Protein 4PU7 (pdb70)

CATH classification: 1.10.260.40

Structure (mmCIF, N/CA/C/O backbone):
data_4PU7
#
_entry.id   4PU7
#
_cell.length_a   53.460
_cell.length_b   72.950
_cell.length_c   86.910
_cell.angle_alpha   90.00
_cell.angle_beta   90.00
_cell.angle_gamma   90.00
#
_symmetry.space_group_name_H-M   'C 2 2 21'
#
loop_
_entity.id
_entity.type
_entity.pdbx_description
1 polymer 'Toxin-antitoxin system antidote transcriptional repressor Xre family'
2 water water
#
loop_
_atom_site.group_PDB
_atom_site.id
_atom_site.type_symbol
_atom_site.label_atom_id
_atom_site.label_alt_id
_atom_site.label_comp_id
_atom_site.label_asym_id
_atom_site.label_entity_id
_atom_site.label_seq_id
_atom_site.pdbx_PDB_ins_code
_atom_site.Cartn_x
_atom_site.Cartn_y
_atom_site.Cartn_z
_atom_site.occupancy
_atom_site.B_iso_or_equiv
_atom_site.auth_seq_id
_atom_site.auth_comp_id
_atom_site.auth_asym_id
_atom_site.auth_atom_id
_atom_site.pdbx_PDB_model_num
ATOM 1 N N . PRO A 1 44 ? -4.117 -24.587 -1.210 1.00 33.20 24 PRO B N 1
ATOM 2 C CA . PRO A 1 44 ? -4.502 -23.311 -1.820 1.00 28.97 24 PRO B CA 1
ATOM 3 C C . PRO A 1 44 ? -3.405 -22.262 -1.707 1.00 21.31 24 PRO B C 1
ATOM 4 O O . PRO A 1 44 ? -2.775 -22.123 -0.657 1.00 24.81 24 PRO B O 1
ATOM 15 N N . LEU A 1 45 ? -3.196 -21.519 -2.786 1.00 22.43 25 LEU B N 1
ATOM 16 C CA . LEU A 1 45 ? -2.120 -20.540 -2.853 1.00 20.99 25 LEU B CA 1
ATOM 17 C C . LEU A 1 45 ? -2.462 -19.248 -2.126 1.00 23.28 25 LEU B C 1
ATOM 18 O O . LEU A 1 45 ? -3.620 -18.832 -2.082 1.00 21.42 25 LEU B O 1
ATOM 34 N N . ASN A 1 46 ? -1.444 -18.637 -1.529 1.00 20.64 26 ASN B N 1
ATOM 35 C CA . ASN A 1 46 ? -1.525 -17.245 -1.111 1.00 20.14 26 ASN B CA 1
ATOM 36 C C . ASN A 1 46 ? -0.388 -16.488 -1.782 1.00 21.65 26 ASN B C 1
ATOM 37 O O . ASN A 1 46 ? 0.340 -17.059 -2.594 1.00 20.03 26 ASN B O 1
ATOM 48 N N . GLN A 1 47 ? -0.233 -15.212 -1.453 1.00 20.19 27 GLN B N 1
ATOM 49 C CA . GLN A 1 47 ? 0.748 -14.375 -2.133 1.00 19.08 27 GLN B CA 1
ATOM 50 C C . GLN A 1 47 ? 2.180 -14.879 -1.925 1.00 19.06 27 GLN B C 1
ATOM 51 O O . GLN A 1 47 ? 3.009 -14.792 -2.827 1.00 20.94 27 GLN B O 1
ATOM 65 N N . GLN A 1 48 ? 2.466 -15.413 -0.742 1.00 18.16 28 GLN B N 1
ATOM 66 C CA . GLN A 1 48 ? 3.811 -15.907 -0.436 1.00 21.30 28 GLN B CA 1
ATOM 67 C C . GLN A 1 48 ? 4.114 -17.246 -1.131 1.00 19.19 28 GLN B C 1
ATOM 68 O O . GLN A 1 48 ? 5.181 -17.434 -1.749 1.00 19.60 28 GLN B O 1
ATOM 82 N N . SER A 1 49 ? 3.169 -18.177 -1.036 1.00 19.08 29 SER B N 1
ATOM 83 C CA . SER A 1 49 ? 3.370 -19.509 -1.593 1.00 19.55 29 SER B CA 1
ATOM 84 C C . SER A 1 49 ? 3.363 -19.476 -3.123 1.00 19.10 29 SER B C 1
ATOM 85 O O . SER A 1 49 ? 3.970 -20.329 -3.770 1.00 19.67 29 SER B O 1
ATOM 93 N N . LEU A 1 50 ? 2.694 -18.479 -3.696 1.00 18.28 30 LEU B N 1
ATOM 94 C CA . LEU A 1 50 ? 2.728 -18.266 -5.141 1.00 21.19 30 LEU B CA 1
ATOM 95 C C . LEU A 1 50 ? 4.152 -17.923 -5.579 1.00 18.77 30 LEU B C 1
ATOM 96 O O . LEU A 1 50 ? 4.682 -18.488 -6.546 1.00 19.80 30 LEU B O 1
ATOM 112 N N . GLY A 1 51 ? 4.769 -17.002 -4.846 1.00 22.69 31 GLY B N 1
ATOM 113 C CA . GLY A 1 51 ? 6.153 -16.639 -5.088 1.00 20.15 31 GLY B CA 1
ATOM 114 C C . GLY A 1 51 ? 7.058 -17.848 -4.949 1.00 20.09 31 GLY B C 1
ATOM 115 O O . GLY A 1 51 ? 7.916 -18.094 -5.803 1.00 23.68 31 GLY B O 1
ATOM 119 N N . LEU A 1 52 ? 6.872 -18.613 -3.878 1.00 21.02 32 LEU B N 1
ATOM 120 C CA . LEU A 1 52 ? 7.684 -19.823 -3.698 1.00 21.38 32 LEU B CA 1
ATOM 121 C C . LEU A 1 52 ? 7.474 -20.850 -4.822 1.00 24.52 32 LEU B C 1
ATOM 122 O O . LEU A 1 52 ? 8.428 -21.501 -5.271 1.00 22.42 32 LEU B O 1
ATOM 138 N N . LEU A 1 53 ? 6.230 -20.986 -5.280 1.00 22.25 33 LEU B N 1
ATOM 139 C CA . LEU A 1 53 ? 5.924 -21.842 -6.427 1.00 21.21 33 LEU B CA 1
ATOM 140 C C . LEU A 1 53 ? 6.717 -21.395 -7.653 1.00 21.38 33 LEU B C 1
ATOM 141 O O . LEU A 1 53 ? 7.380 -22.205 -8.315 1.00 26.02 33 LEU B O 1
ATOM 157 N N . ILE A 1 54 ? 6.636 -20.105 -7.952 1.00 20.69 34 ILE B N 1
ATOM 158 C CA . ILE A 1 54 ? 7.361 -19.540 -9.086 1.00 21.02 34 ILE B CA 1
ATOM 159 C C . ILE A 1 54 ? 8.861 -19.806 -8.959 1.00 23.59 34 ILE B C 1
ATOM 160 O O . ILE A 1 54 ? 9.506 -20.249 -9.916 1.00 23.06 34 ILE B O 1
ATOM 176 N N . LYS A 1 55 ? 9.411 -19.543 -7.777 1.00 23.97 35 LYS B N 1
ATOM 177 C CA . LYS A 1 55 ? 10.834 -19.779 -7.535 1.00 23.19 35 LYS B CA 1
ATOM 178 C C . LYS A 1 55 ? 11.200 -21.240 -7.804 1.00 24.65 35 LYS B C 1
ATOM 179 O O . LYS A 1 55 ? 12.179 -21.528 -8.509 1.00 25.04 35 LYS B O 1
ATOM 198 N N . GLU A 1 56 ? 10.410 -22.158 -7.256 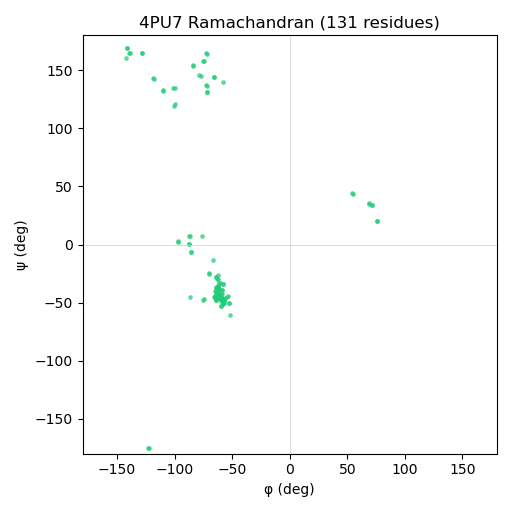1.00 25.60 36 GLU B N 1
ATOM 199 C CA . GLU A 1 56 ? 10.696 -23.581 -7.415 1.00 25.13 36 GLU B CA 1
ATOM 200 C C . GLU A 1 56 ? 10.621 -23.985 -8.883 1.00 25.50 36 GLU B C 1
ATOM 201 O O . GLU A 1 56 ? 11.479 -24.724 -9.378 1.00 26.71 36 GLU B O 1
ATOM 213 N N . ARG A 1 57 ? 9.612 -23.486 -9.585 1.00 24.62 37 ARG B N 1
ATOM 214 C CA . ARG A 1 57 ? 9.473 -23.799 -11.004 1.00 25.15 37 ARG B CA 1
ATOM 215 C C . ARG A 1 57 ? 10.638 -23.253 -11.820 1.00 25.74 37 ARG B C 1
ATOM 216 O O . ARG A 1 57 ? 11.159 -23.937 -12.703 1.00 27.11 37 ARG B O 1
ATOM 237 N N . ARG A 1 58 ? 11.045 -22.019 -11.528 1.00 25.92 38 ARG B N 1
ATOM 238 C CA . ARG A 1 58 ? 12.198 -21.432 -12.203 1.00 25.91 38 ARG B CA 1
ATOM 239 C C . ARG A 1 58 ? 13.455 -22.260 -11.963 1.00 28.16 38 ARG B C 1
ATOM 240 O O . ARG A 1 58 ? 14.181 -22.584 -12.907 1.00 30.53 38 ARG B O 1
ATOM 261 N N . LYS A 1 59 ? 13.717 -22.598 -10.706 1.00 27.59 39 LYS B N 1
ATOM 262 C CA . LYS A 1 59 ? 14.902 -23.388 -10.377 1.00 28.61 39 LYS B CA 1
ATOM 263 C C . LYS A 1 59 ? 14.859 -24.783 -11.002 1.00 32.45 39 LYS B C 1
ATOM 264 O O . LYS A 1 59 ? 15.880 -25.289 -11.469 1.00 35.87 39 LYS B O 1
ATOM 283 N N . SER A 1 60 ? 13.684 -25.405 -11.007 1.00 32.84 40 SER B N 1
ATOM 284 C CA . SER A 1 60 ? 13.539 -26.733 -11.598 1.00 36.87 40 SER B CA 1
ATOM 285 C C . SER A 1 60 ? 13.853 -26.714 -13.094 1.00 37.70 40 SER B C 1
ATOM 286 O O . SER A 1 60 ? 14.309 -27.712 -13.652 1.00 39.70 40 SER B O 1
ATOM 294 N N . ALA A 1 61 ? 13.609 -25.575 -13.736 1.00 39.84 41 ALA B N 1
ATOM 295 C CA . ALA A 1 61 ? 13.904 -25.414 -15.158 1.00 37.87 41 ALA B CA 1
ATOM 296 C C . ALA A 1 61 ? 15.346 -24.958 -15.385 1.00 43.40 41 ALA B C 1
ATOM 297 O O . ALA A 1 61 ? 15.736 -24.653 -16.513 1.00 42.48 41 ALA B O 1
ATOM 304 N N . ALA A 1 62 ? 16.130 -24.923 -14.311 1.00 32.89 42 ALA B N 1
ATOM 305 C CA . ALA A 1 62 ? 17.529 -24.507 -14.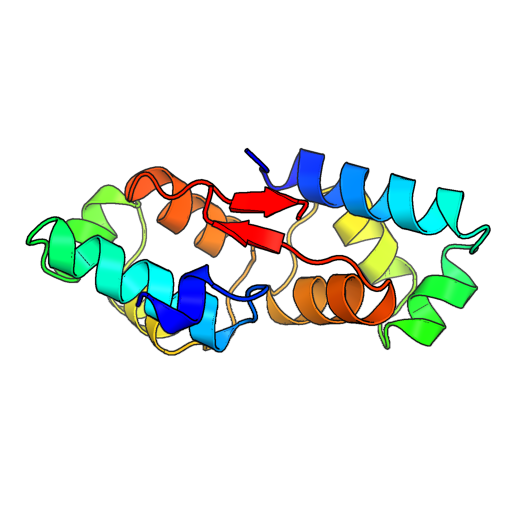372 1.00 41.87 42 ALA B CA 1
ATOM 306 C C . ALA A 1 62 ? 17.687 -23.127 -15.007 1.00 42.57 42 ALA B C 1
ATOM 307 O O . ALA A 1 62 ? 18.576 -22.914 -15.831 1.00 43.80 42 ALA B O 1
ATOM 314 N N . LEU A 1 63 ? 16.822 -22.197 -14.613 1.00 35.77 43 LEU B N 1
ATOM 315 C CA . LEU A 1 63 ? 16.866 -20.827 -15.118 1.00 33.22 43 LEU B CA 1
ATOM 316 C C . LEU A 1 63 ? 17.309 -19.866 -14.025 1.00 33.61 43 LEU B C 1
ATOM 317 O O . LEU A 1 63 ? 16.803 -19.912 -12.905 1.00 32.25 43 LEU B O 1
ATOM 333 N N . THR A 1 64 ? 18.260 -18.996 -14.352 1.00 33.32 44 THR B N 1
ATOM 334 C CA . THR A 1 64 ? 18.626 -17.907 -13.459 1.00 33.84 44 THR B CA 1
ATOM 335 C C . THR A 1 64 ? 17.504 -16.878 -13.472 1.00 37.69 44 THR B C 1
ATOM 336 O O . THR A 1 64 ? 16.641 -16.908 -14.348 1.00 32.00 44 THR B O 1
ATOM 347 N N . GLN A 1 65 ? 17.506 -15.976 -12.497 1.00 32.48 45 GLN B N 1
ATOM 348 C CA . GLN A 1 65 ? 16.501 -14.921 -12.444 1.00 34.26 45 GLN B CA 1
ATOM 349 C C . GLN A 1 65 ? 16.585 -14.001 -13.665 1.00 38.63 45 GLN B C 1
ATOM 350 O O . GLN A 1 65 ? 15.563 -13.540 -14.172 1.00 42.70 45 GLN B O 1
ATOM 364 N N . ASP A 1 66 ? 17.802 -13.738 -14.131 1.00 37.68 46 ASP B N 1
ATOM 365 C CA . ASP A 1 66 ? 18.009 -12.909 -15.317 1.00 34.79 46 ASP B CA 1
ATOM 366 C C . ASP A 1 66 ? 17.328 -13.500 -16.552 1.00 32.84 46 ASP B C 1
ATOM 367 O O . ASP A 1 66 ? 16.544 -12.827 -17.230 1.00 35.86 46 ASP B O 1
ATOM 376 N N . VAL A 1 67 ? 17.629 -14.765 -16.833 1.00 33.21 47 VAL B N 1
ATOM 377 C CA . VAL A 1 67 ? 17.084 -15.444 -18.004 1.00 33.08 47 VAL B CA 1
ATOM 378 C C . VAL A 1 67 ? 15.566 -15.585 -17.890 1.00 33.09 47 VAL B C 1
ATOM 379 O O . VAL A 1 67 ? 14.841 -15.327 -18.850 1.00 31.61 47 VAL B O 1
ATOM 392 N N . ALA A 1 68 ? 15.089 -15.991 -16.718 1.00 31.15 48 ALA B N 1
ATOM 393 C CA . ALA A 1 68 ? 13.652 -16.123 -16.484 1.00 30.70 48 ALA B CA 1
ATOM 394 C C . ALA A 1 68 ? 12.945 -14.782 -16.678 1.00 33.68 48 ALA B C 1
ATOM 395 O O . ALA A 1 68 ? 11.892 -14.701 -17.322 1.00 30.96 48 ALA B O 1
ATOM 402 N N . ALA A 1 69 ? 13.531 -13.733 -16.110 1.00 31.45 49 ALA B N 1
ATOM 403 C CA . ALA A 1 69 ? 12.990 -12.387 -16.240 1.00 31.93 49 ALA B CA 1
ATOM 404 C C . ALA A 1 69 ? 12.915 -11.998 -17.710 1.00 33.16 49 ALA B C 1
ATOM 405 O O . ALA A 1 69 ? 11.892 -11.494 -18.176 1.00 41.58 49 ALA B O 1
ATOM 412 N N . MET A 1 70 ? 14.008 -12.235 -18.430 1.00 31.44 50 MET B N 1
ATOM 413 C CA . MET A 1 70 ? 14.049 -11.972 -19.864 1.00 32.98 50 MET B CA 1
ATOM 414 C C . MET A 1 70 ? 12.944 -12.734 -20.592 1.00 42.50 50 MET B C 1
ATOM 415 O O . MET A 1 70 ? 12.226 -12.169 -21.417 1.00 37.56 50 MET B O 1
ATOM 429 N N . LEU A 1 71 ? 12.813 -14.019 -20.278 1.00 32.11 51 LEU B N 1
ATOM 430 C CA . LEU A 1 71 ? 11.807 -14.869 -20.908 1.00 36.98 51 LEU B CA 1
ATOM 431 C C . LEU A 1 71 ? 10.379 -14.415 -20.604 1.00 29.96 51 LEU B C 1
ATOM 432 O O . LEU A 1 71 ? 9.503 -14.491 -21.468 1.00 30.94 51 LEU B O 1
ATOM 448 N N . CYS A 1 72 ? 10.144 -13.953 -19.381 1.00 28.59 52 CYS B N 1
ATOM 449 C CA . CYS A 1 72 ? 8.798 -13.549 -18.968 1.00 27.37 52 CYS B CA 1
ATOM 450 C C . CYS A 1 72 ? 8.453 -12.104 -19.324 1.00 27.95 52 CYS B C 1
ATOM 451 O O . CYS A 1 72 ? 7.314 -11.671 -19.144 1.00 28.48 52 CYS B O 1
ATOM 459 N N . GLY A 1 73 ? 9.431 -11.358 -19.824 1.00 29.44 53 GLY B N 1
ATOM 460 C CA . GLY A 1 73 ? 9.205 -9.976 -20.208 1.00 30.65 53 GLY B CA 1
ATOM 461 C C . GLY A 1 73 ? 9.012 -9.043 -19.028 1.00 43.29 53 GLY B C 1
ATOM 462 O O . GLY A 1 73 ? 8.248 -8.081 -19.108 1.00 34.93 53 GLY B O 1
ATOM 466 N N . VAL A 1 74 ? 9.705 -9.334 -17.930 1.00 36.69 54 VAL B N 1
ATOM 467 C CA . V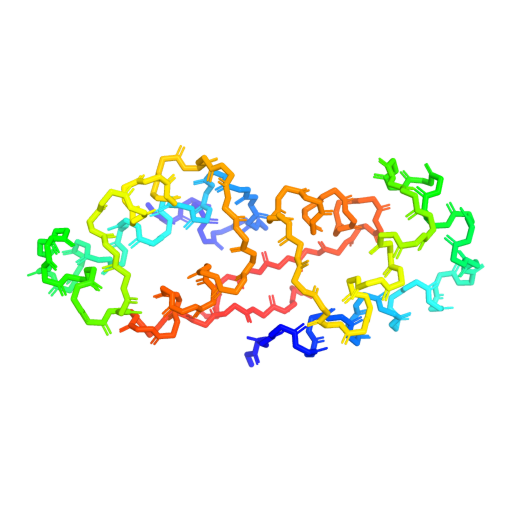AL A 1 74 ? 9.729 -8.453 -16.765 1.00 34.02 54 VAL B CA 1
ATOM 468 C C . VAL A 1 74 ? 11.177 -8.193 -16.374 1.00 34.28 54 VAL B C 1
ATOM 469 O O . VAL A 1 74 ? 12.079 -8.895 -16.826 1.00 36.06 54 VAL B O 1
ATOM 482 N N . THR A 1 75 ? 11.401 -7.182 -15.543 1.00 32.28 55 THR B N 1
ATOM 483 C CA . THR A 1 75 ? 12.736 -6.920 -15.020 1.00 36.07 55 THR B CA 1
ATOM 484 C C . THR A 1 75 ? 13.080 -7.951 -13.949 1.00 30.62 55 THR B C 1
ATOM 485 O O . THR A 1 75 ? 12.190 -8.559 -13.357 1.00 32.66 55 THR B O 1
ATOM 496 N N . LYS A 1 76 ? 14.373 -8.146 -13.709 1.00 37.11 56 LYS B N 1
ATOM 497 C CA . LYS A 1 76 ? 14.830 -9.076 -12.682 1.00 41.61 56 LYS B CA 1
ATOM 498 C C . LYS A 1 76 ? 14.289 -8.649 -11.322 1.00 37.26 56 LYS B C 1
ATOM 499 O O . LYS A 1 76 ? 13.832 -9.476 -10.529 1.00 36.03 56 LYS B O 1
ATOM 518 N N . LYS A 1 77 ? 14.340 -7.345 -11.073 1.00 42.15 57 LYS B N 1
ATOM 519 C CA . LYS A 1 77 ? 13.847 -6.753 -9.835 1.00 50.73 57 LYS B CA 1
ATOM 520 C C . LYS A 1 77 ? 12.398 -7.165 -9.576 1.00 46.11 57 LYS B C 1
ATOM 521 O O . LYS A 1 77 ? 12.029 -7.539 -8.459 1.00 33.73 57 LYS B O 1
ATOM 540 N N . THR A 1 78 ? 11.587 -7.106 -10.627 1.00 41.62 58 THR B N 1
ATOM 541 C CA . THR A 1 78 ? 10.177 -7.462 -10.548 1.00 30.84 58 THR B CA 1
ATOM 542 C C . THR A 1 78 ? 9.999 -8.943 -10.209 1.00 24.64 58 THR B C 1
ATOM 543 O O . THR A 1 78 ? 9.182 -9.307 -9.354 1.00 27.15 58 THR B O 1
ATOM 554 N N . LEU A 1 79 ? 10.768 -9.796 -10.881 1.00 31.41 59 LEU B N 1
ATOM 555 C CA . LEU A 1 79 ? 10.709 -11.229 -10.625 1.00 29.99 59 LEU B CA 1
ATOM 556 C C . LEU A 1 79 ? 11.083 -11.496 -9.173 1.00 23.95 59 LEU B C 1
ATOM 557 O O . LEU A 1 79 ? 10.438 -12.292 -8.488 1.00 24.66 59 LEU B O 1
ATOM 573 N N . ILE A 1 80 ? 12.123 -10.811 -8.710 1.00 28.60 60 ILE B N 1
ATOM 574 C CA . ILE A 1 80 ? 12.566 -10.934 -7.328 1.00 27.66 60 ILE B CA 1
ATOM 575 C C . ILE A 1 80 ? 11.439 -10.519 -6.385 1.00 27.72 60 ILE B C 1
ATOM 576 O O . ILE A 1 80 ? 11.152 -11.222 -5.416 1.00 27.13 60 ILE B O 1
ATOM 592 N N . ARG A 1 81 ? 10.802 -9.385 -6.671 1.00 29.58 61 ARG B N 1
ATOM 593 C CA . ARG A 1 81 ? 9.638 -8.958 -5.896 1.00 30.43 61 ARG B CA 1
ATOM 594 C C . ARG A 1 81 ? 8.585 -10.062 -5.831 1.00 33.71 61 ARG B C 1
ATOM 595 O O . ARG A 1 81 ? 8.105 -10.410 -4.751 1.00 24.53 61 ARG B O 1
ATOM 616 N N . VAL A 1 82 ? 8.234 -10.615 -6.987 1.00 23.17 62 VAL B N 1
ATOM 617 C CA . VAL A 1 82 ? 7.210 -11.658 -7.047 1.00 20.41 62 VAL B CA 1
ATOM 618 C C . VAL A 1 82 ? 7.592 -12.909 -6.260 1.00 27.09 62 VAL B C 1
ATOM 619 O O . VAL A 1 82 ? 6.776 -13.444 -5.508 1.00 24.83 62 VAL B O 1
ATOM 632 N N . GLU A 1 83 ? 8.824 -13.376 -6.425 1.00 24.58 63 GLU B N 1
ATOM 633 C CA . GLU A 1 83 ? 9.261 -14.574 -5.716 1.00 23.07 63 GLU B CA 1
ATOM 634 C C . GLU A 1 83 ? 9.269 -14.358 -4.205 1.00 27.32 63 GLU B C 1
ATOM 635 O O . GLU A 1 83 ? 9.092 -15.304 -3.437 1.00 21.51 63 GLU B O 1
ATOM 647 N N . LYS A 1 84 ? 9.460 -13.110 -3.787 1.00 28.87 64 LYS B N 1
ATOM 648 C CA . LYS A 1 84 ? 9.500 -12.773 -2.366 1.00 28.15 64 LYS B CA 1
ATOM 649 C C . LYS A 1 84 ? 8.110 -12.472 -1.810 1.00 26.31 64 LYS B C 1
ATOM 650 O O . LYS A 1 84 ? 7.960 -12.160 -0.628 1.00 27.20 64 LYS B O 1
ATOM 669 N N . GLY A 1 85 ? 7.096 -12.562 -2.665 1.00 23.11 65 GLY B N 1
ATOM 670 C CA . GLY A 1 85 ? 5.724 -12.344 -2.248 1.00 19.68 65 GLY B CA 1
ATOM 671 C C . GLY A 1 85 ? 5.374 -10.883 -2.033 1.00 25.74 65 GLY B C 1
ATOM 672 O O . GLY A 1 85 ? 4.409 -10.570 -1.336 1.00 27.85 65 GLY B O 1
ATOM 676 N N . GLU A 1 86 ? 6.156 -9.988 -2.626 1.00 25.62 66 GLU B N 1
ATOM 677 C CA . GLU A 1 86 ? 5.893 -8.558 -2.524 1.00 26.10 66 GLU B CA 1
ATOM 678 C C . GLU A 1 86 ? 4.872 -8.144 -3.581 1.00 29.93 66 GLU B C 1
ATOM 679 O O . GLU A 1 86 ? 4.759 -8.784 -4.626 1.00 23.66 66 GLU B O 1
ATOM 691 N N . ASP A 1 87 ? 4.132 -7.075 -3.308 1.00 24.74 67 ASP B N 1
ATOM 692 C CA . ASP A 1 87 ? 2.970 -6.726 -4.124 1.00 23.83 67 ASP B CA 1
ATOM 693 C C . ASP A 1 87 ? 3.353 -6.199 -5.503 1.00 26.55 67 ASP B C 1
ATOM 694 O O . ASP A 1 87 ? 4.201 -5.316 -5.634 1.00 28.46 67 ASP B O 1
ATOM 703 N N . VAL A 1 88 ? 2.715 -6.758 -6.526 1.00 23.08 68 VAL B N 1
ATOM 704 C CA . VAL A 1 88 ? 2.830 -6.269 -7.894 1.00 20.65 68 VAL B CA 1
ATOM 705 C C . VAL A 1 88 ? 1.462 -6.367 -8.552 1.00 30.61 68 VAL B C 1
ATOM 706 O O . VAL A 1 88 ? 0.552 -6.984 -8.003 1.00 23.29 68 VAL B O 1
ATOM 719 N N . TYR A 1 89 ? 1.311 -5.762 -9.726 1.00 28.11 69 TYR B N 1
ATOM 720 C CA . TYR A 1 89 ? 0.075 -5.906 -10.485 1.00 26.34 69 TYR B CA 1
ATOM 721 C C . TYR A 1 89 ? -0.100 -7.352 -10.944 1.00 24.10 69 TYR B C 1
ATOM 722 O O . TYR A 1 89 ? 0.870 -8.030 -11.277 1.00 26.01 69 TYR B O 1
ATOM 740 N N . ILE A 1 9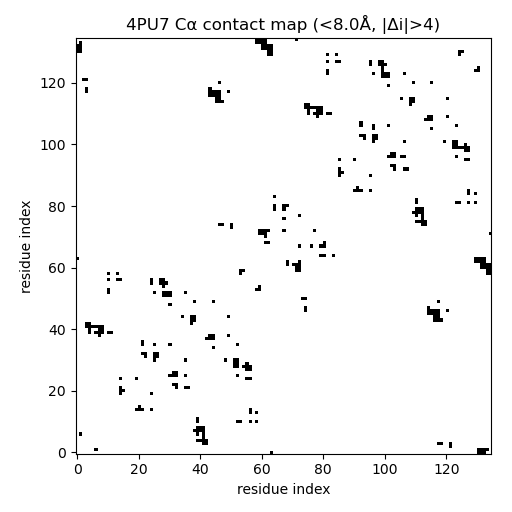0 ? -1.346 -7.813 -10.958 1.00 27.81 70 ILE B N 1
ATOM 741 C CA . ILE A 1 90 ? -1.669 -9.192 -11.317 1.00 29.17 70 ILE B CA 1
ATOM 742 C C . ILE A 1 90 ? -1.167 -9.547 -12.720 1.00 19.57 70 ILE B C 1
ATOM 743 O O . ILE A 1 90 ? -0.766 -10.689 -12.982 1.00 23.09 70 ILE B O 1
ATOM 759 N N . SER A 1 91 ? -1.180 -8.565 -13.618 1.00 24.44 71 SER B N 1
ATOM 760 C CA . SER A 1 91 ? -0.725 -8.778 -14.988 1.00 24.56 71 SER B CA 1
ATOM 761 C C . SER A 1 91 ? 0.729 -9.246 -15.016 1.00 29.30 71 SER B C 1
ATOM 762 O O . SER A 1 91 ? 1.100 -10.117 -15.805 1.00 23.47 71 SER B O 1
ATOM 770 N N . THR A 1 92 ? 1.541 -8.667 -14.139 1.00 25.95 72 THR B N 1
ATOM 771 C CA . THR A 1 92 ? 2.947 -9.035 -14.018 1.00 27.13 72 THR B CA 1
ATOM 772 C C . THR A 1 92 ? 3.082 -10.498 -13.596 1.00 24.20 72 THR B C 1
ATOM 773 O O . THR A 1 92 ? 3.895 -11.264 -14.143 1.00 23.06 72 THR B O 1
ATOM 784 N N . VAL A 1 93 ? 2.276 -10.878 -12.610 1.00 23.81 73 VAL B N 1
ATOM 785 C CA . VAL A 1 93 ? 2.271 -12.245 -12.121 1.00 27.36 73 VAL B CA 1
ATOM 786 C C . VAL A 1 93 ? 1.875 -13.185 -13.255 1.00 19.45 73 VAL B C 1
ATOM 787 O O . VAL A 1 93 ? 2.513 -14.218 -13.450 1.00 24.73 73 VAL B O 1
ATOM 800 N N . PHE A 1 94 ? 0.840 -12.830 -14.006 1.00 22.94 74 PHE B N 1
ATOM 801 C CA . PHE A 1 94 ? 0.438 -13.660 -15.142 1.00 21.98 74 PHE B CA 1
ATOM 802 C C . PHE A 1 94 ? 1.511 -13.725 -16.225 1.00 28.36 74 PHE B C 1
ATOM 803 O O . PHE A 1 94 ? 1.695 -14.766 -16.857 1.00 26.04 74 PHE B O 1
ATOM 820 N N . LYS A 1 95 ? 2.211 -12.616 -16.453 1.00 24.15 75 LYS B N 1
ATOM 821 C CA . LYS A 1 95 ? 3.333 -12.638 -17.388 1.00 27.30 75 LYS B CA 1
ATOM 822 C C . LYS A 1 95 ? 4.358 -13.670 -16.937 1.00 26.37 75 LYS B C 1
ATOM 823 O O . LYS A 1 95 ? 4.837 -14.479 -17.739 1.00 29.69 75 LYS B O 1
ATOM 842 N N . ILE A 1 96 ? 4.685 -13.644 -15.651 1.00 25.99 76 ILE B N 1
ATOM 843 C CA . ILE A 1 96 ? 5.641 -14.607 -15.104 1.00 23.39 76 ILE B CA 1
ATOM 844 C C . ILE A 1 96 ? 5.137 -16.058 -15.138 1.00 26.41 76 ILE B C 1
ATOM 845 O O . ILE A 1 96 ? 5.875 -16.963 -15.526 1.00 25.93 76 ILE B O 1
ATOM 861 N N . LEU A 1 97 ? 3.888 -16.282 -14.737 1.00 25.41 77 LEU B N 1
ATOM 862 C CA . LEU A 1 97 ? 3.315 -17.625 -14.771 1.00 21.40 77 LEU B CA 1
ATOM 863 C C . LEU A 1 97 ? 3.276 -18.163 -16.196 1.00 22.67 77 LEU B C 1
ATOM 864 O O . LEU A 1 97 ? 3.611 -19.323 -16.440 1.00 24.83 77 LEU B O 1
ATOM 880 N N . ASP A 1 98 ? 2.873 -17.314 -17.135 1.00 25.92 78 ASP B N 1
ATOM 881 C CA . ASP A 1 98 ? 2.837 -17.694 -18.542 1.00 29.53 78 ASP B CA 1
ATOM 882 C C . ASP A 1 98 ? 4.237 -17.990 -19.063 1.00 26.62 78 ASP B C 1
ATOM 883 O O . ASP A 1 98 ? 4.460 -19.008 -19.722 1.00 31.98 78 ASP B O 1
ATOM 892 N N . GLY A 1 99 ? 5.176 -17.099 -18.766 1.00 29.12 79 GLY B N 1
ATOM 893 C CA . GLY A 1 99 ? 6.534 -17.241 -19.258 1.00 28.84 79 GLY B CA 1
ATOM 894 C C . GLY A 1 99 ? 7.215 -18.514 -18.792 1.00 34.46 79 GLY B C 1
ATOM 895 O O . GLY A 1 99 ? 8.018 -19.095 -19.525 1.00 30.64 79 GLY B O 1
ATOM 899 N N . LEU A 1 100 ? 6.882 -18.955 -17.582 1.00 26.07 80 LEU B N 1
ATOM 900 C CA . LEU A 1 100 ? 7.493 -20.144 -16.993 1.00 37.12 80 LEU B CA 1
ATOM 901 C C . LEU A 1 100 ? 6.634 -21.395 -17.177 1.00 36.33 80 LEU B C 1
ATOM 902 O O . LEU A 1 100 ? 6.992 -22.472 -16.700 1.00 33.42 80 LEU B O 1
ATOM 918 N N . GLY A 1 101 ? 5.506 -21.255 -17.864 1.00 32.43 81 GLY B N 1
ATOM 919 C CA . GLY A 1 101 ? 4.646 -22.391 -18.144 1.00 32.83 81 GLY B CA 1
ATOM 920 C C . GLY A 1 101 ? 3.973 -22.945 -16.903 1.00 28.55 81 GLY B C 1
ATOM 921 O O . GLY A 1 101 ? 3.777 -24.155 -16.785 1.00 29.90 81 GLY B O 1
ATOM 925 N N . ILE A 1 102 ? 3.617 -22.059 -15.977 1.00 24.40 82 ILE B N 1
ATOM 926 C CA . ILE A 1 102 ? 2.922 -22.451 -14.755 1.00 27.73 82 ILE B CA 1
ATOM 927 C C . ILE A 1 102 ? 1.430 -22.184 -14.900 1.00 29.62 82 ILE B C 1
ATOM 928 O O . ILE A 1 102 ? 1.017 -21.049 -15.132 1.00 27.35 82 ILE B O 1
ATOM 944 N N . ASP A 1 103 ? 0.627 -23.237 -14.765 1.00 24.00 83 ASP B N 1
ATOM 945 C CA . ASP A 1 103 ? -0.825 -23.114 -14.841 1.00 25.22 83 ASP B CA 1
ATOM 946 C C . ASP A 1 103 ? -1.433 -23.095 -13.446 1.00 26.40 83 ASP B C 1
ATOM 947 O O . ASP A 1 103 ? -1.069 -23.902 -12.591 1.00 28.24 83 ASP B O 1
ATOM 956 N N . ILE A 1 104 ? -2.357 -22.164 -13.226 1.00 24.58 84 ILE B N 1
ATOM 957 C CA . ILE A 1 104 ? -3.121 -22.112 -11.984 1.00 25.23 84 ILE B CA 1
ATOM 958 C C . ILE A 1 104 ? -4.606 -22.283 -12.286 1.00 27.70 84 ILE B C 1
ATOM 959 O O . ILE A 1 104 ? -5.100 -21.807 -13.308 1.00 29.68 84 ILE B O 1
ATOM 975 N N . VAL A 1 105 ? -5.305 -22.984 -11.399 1.00 28.35 85 VAL B N 1
ATOM 976 C CA . VAL A 1 105 ? -6.718 -23.286 -11.593 1.00 24.00 85 VAL B CA 1
ATOM 977 C C . VAL A 1 105 ? -7.491 -23.146 -10.288 1.00 27.93 85 VAL B C 1
ATOM 978 O O . VAL A 1 105 ? -6.902 -23.089 -9.210 1.00 24.82 85 VAL B O 1
ATOM 991 N N . SER A 1 106 ? -8.814 -23.080 -10.396 1.00 22.95 8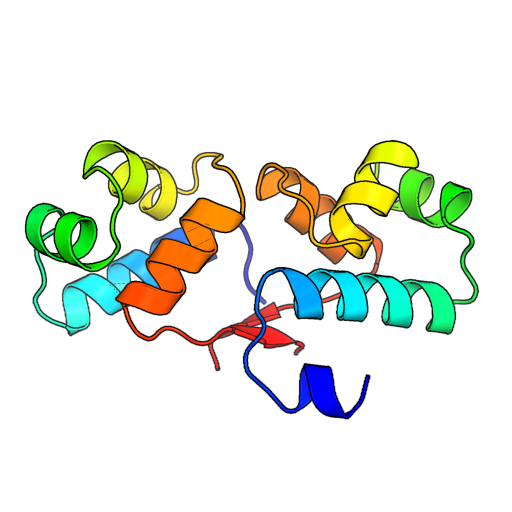6 SER B N 1
ATOM 992 C CA . SER A 1 106 ? -9.679 -23.080 -9.224 1.00 28.88 86 SER B CA 1
ATOM 993 C C . SER A 1 106 ? -9.716 -24.471 -8.602 1.00 30.83 86 SER B C 1
ATOM 994 O O . SER A 1 106 ? -9.804 -25.471 -9.312 1.00 32.88 86 SER B O 1
ATOM 1002 N N . ALA A 1 107 ? -9.645 -24.531 -7.276 1.00 30.04 87 ALA B N 1
ATOM 1003 C CA . ALA A 1 107 ? -9.665 -25.807 -6.569 1.00 41.26 87 ALA B CA 1
ATOM 1004 C C . ALA A 1 107 ? -11.061 -26.420 -6.611 1.00 46.78 87 ALA B C 1
ATOM 1005 O O . ALA A 1 107 ? -12.013 -25.787 -7.067 1.00 50.62 87 ALA B O 1
ATOM 1012 N N . LEU B 1 37 ? -19.352 -20.789 -16.707 1.00 72.52 17 LEU A N 1
ATOM 1013 C CA . LEU B 1 37 ? -18.256 -20.946 -15.760 1.00 71.87 17 LEU A CA 1
ATOM 1014 C C . LEU B 1 37 ? -17.568 -22.296 -15.928 1.00 74.29 17 LEU A C 1
ATOM 1015 O O . LEU B 1 37 ? -16.384 -22.442 -15.625 1.00 87.53 17 LEU A O 1
ATOM 1031 N N . GLU B 1 38 ? -18.317 -23.282 -16.406 1.00 61.26 18 GLU A N 1
ATOM 1032 C CA . GLU B 1 38 ? -17.801 -24.638 -16.550 1.00 67.89 18 GLU A CA 1
ATOM 1033 C C . GLU B 1 38 ? -16.701 -24.725 -17.609 1.00 74.58 18 GLU A C 1
ATOM 1034 O O . GLU B 1 38 ? -15.984 -25.722 -17.685 1.00 89.42 18 GLU A O 1
ATOM 1046 N N . THR B 1 39 ? -16.569 -23.679 -18.418 1.00 74.08 19 THR A N 1
ATOM 1047 C CA . THR B 1 39 ? -1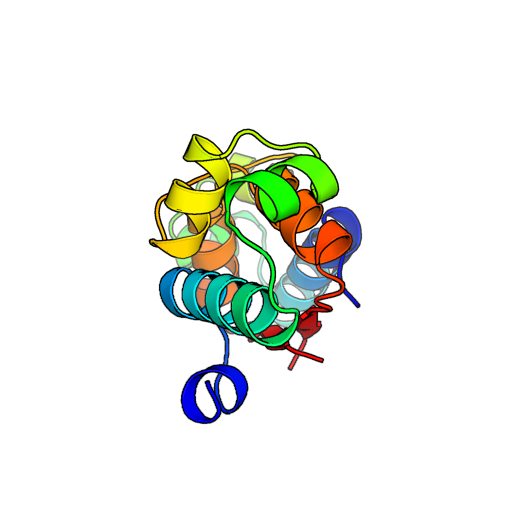5.487 -23.600 -19.394 1.00 66.28 19 THR A CA 1
ATOM 1048 C C . THR B 1 39 ? -14.252 -22.991 -18.734 1.00 38.31 19 THR A C 1
ATOM 1049 O O . THR B 1 39 ? -13.132 -23.477 -18.900 1.00 53.57 19 THR A O 1
ATOM 1060 N N . ILE B 1 40 ? -14.483 -21.917 -17.985 1.00 48.06 20 ILE A N 1
ATOM 1061 C CA . ILE B 1 40 ? -13.439 -21.226 -17.239 1.00 51.16 20 ILE A CA 1
ATOM 1062 C C . ILE B 1 40 ? -12.643 -22.192 -16.371 1.00 49.57 20 ILE A C 1
ATOM 1063 O O . ILE B 1 40 ? -11.434 -22.342 -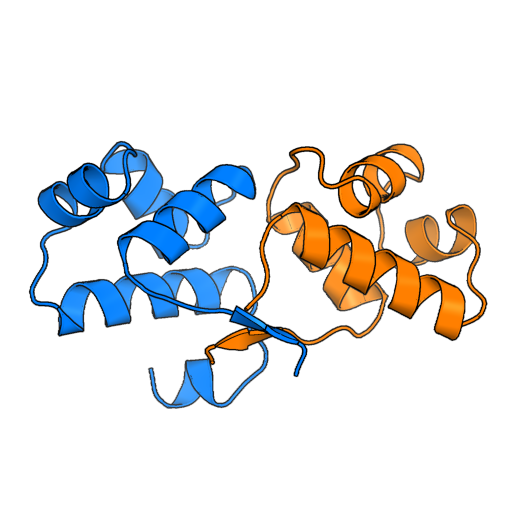16.544 1.00 46.72 20 ILE A O 1
ATOM 1079 N N . MET B 1 41 ? -13.329 -22.848 -15.440 1.00 64.49 21 MET A N 1
ATOM 1080 C CA . MET B 1 41 ? -12.676 -23.745 -14.495 1.00 62.04 21 MET A CA 1
ATOM 1081 C C . MET B 1 41 ? -12.011 -24.926 -15.194 1.00 56.18 21 MET A C 1
ATOM 1082 O O . MET B 1 41 ? -11.043 -25.492 -14.685 1.00 45.56 21 MET A O 1
ATOM 1096 N N . ALA B 1 42 ? -12.523 -25.285 -16.367 1.00 62.75 22 ALA A N 1
ATOM 1097 C CA . ALA B 1 42 ? -11.986 -26.408 -17.129 1.00 73.62 22 ALA A CA 1
ATOM 1098 C C . ALA B 1 42 ? -10.671 -26.057 -17.823 1.00 77.25 22 ALA A C 1
ATOM 1099 O O . ALA B 1 42 ? -10.157 -26.847 -18.616 1.00 85.53 22 ALA A O 1
ATOM 1106 N N . SER B 1 43 ? -10.132 -24.878 -17.524 1.00 66.00 23 SER A N 1
ATOM 1107 C CA . SER B 1 43 ? -8.900 -24.415 -18.145 1.00 58.18 23 SER A CA 1
ATOM 1108 C C . SER B 1 43 ? -8.023 -23.656 -17.154 1.00 49.18 23 SER A C 1
ATOM 1109 O O . SER B 1 43 ? -8.510 -23.190 -16.120 1.00 43.36 23 SER A O 1
ATOM 1117 N N . PRO B 1 44 ? -6.725 -23.531 -17.460 1.00 40.57 24 PRO A N 1
ATOM 1118 C CA . PRO B 1 44 ? -5.851 -22.659 -16.678 1.00 31.53 24 PRO A CA 1
ATOM 1119 C C . PRO B 1 44 ? -6.374 -21.230 -16.684 1.00 28.50 24 PRO A C 1
ATOM 1120 O O . PRO B 1 44 ? -6.867 -20.762 -17.710 1.00 26.20 24 PRO A O 1
ATOM 1131 N N . LEU B 1 45 ? -6.293 -20.556 -15.546 1.00 24.82 25 LEU A N 1
ATOM 1132 C CA . LEU B 1 45 ? -6.835 -19.213 -15.426 1.00 27.01 25 LEU A CA 1
ATOM 1133 C C . LEU B 1 45 ? -5.919 -18.181 -16.071 1.00 24.50 25 LEU A C 1
ATOM 1134 O O . LEU B 1 45 ? -4.694 -18.303 -16.035 1.00 23.26 25 LEU A O 1
ATOM 1150 N N . ASN B 1 46 ? -6.537 -17.164 -16.663 1.00 23.89 26 ASN A N 1
ATOM 1151 C CA . ASN B 1 46 ? -5.847 -15.938 -17.031 1.00 25.04 26 ASN A CA 1
ATOM 1152 C C . ASN B 1 46 ? -6.539 -14.771 -16.335 1.00 25.05 26 ASN A C 1
ATOM 1153 O O . ASN B 1 46 ? -7.456 -14.980 -15.537 1.00 23.21 26 ASN A O 1
ATOM 1164 N N . GLN B 1 47 ? -6.111 -13.550 -16.629 1.00 24.74 27 GLN A N 1
ATOM 1165 C CA . GLN B 1 47 ? -6.628 -12.387 -15.916 1.00 25.41 27 GLN A CA 1
ATOM 1166 C C . GLN B 1 47 ? -8.133 -12.193 -16.119 1.00 28.12 27 GLN A C 1
ATOM 1167 O O . GLN B 1 47 ? -8.837 -11.772 -15.200 1.00 25.43 27 GLN A O 1
ATOM 1181 N N . GLN B 1 48 ? -8.621 -12.503 -17.316 1.00 24.17 28 GLN A N 1
ATOM 1182 C CA . GLN B 1 48 ? -10.037 -12.332 -17.642 1.00 26.33 28 GLN A CA 1
ATOM 1183 C C . GLN B 1 48 ? -10.920 -13.411 -17.009 1.00 29.82 28 GLN A C 1
ATOM 1184 O O . GLN B 1 48 ? -11.959 -13.117 -16.398 1.00 23.71 28 GLN A O 1
ATOM 1198 N N . SER B 1 49 ? -10.503 -14.664 -17.154 1.00 24.80 29 SER A N 1
ATOM 1199 C CA . SER B 1 49 ? -11.288 -15.784 -16.650 1.00 29.00 29 SER A CA 1
ATOM 1200 C C . SER B 1 49 ? -11.268 -15.823 -15.122 1.00 23.79 29 SER A C 1
ATOM 1201 O O . SER B 1 49 ? -12.179 -16.367 -14.498 1.00 27.21 29 SER A O 1
ATOM 1209 N N . LEU B 1 50 ? -10.229 -15.248 -14.523 1.00 23.94 30 LEU A N 1
ATOM 1210 C CA . LEU B 1 50 ? -10.177 -15.089 -13.073 1.00 22.31 30 LEU A CA 1
ATOM 1211 C C . LEU B 1 50 ? -11.299 -14.155 -12.618 1.00 22.48 30 LEU A C 1
ATOM 1212 O O . LEU B 1 50 ? -12.035 -14.447 -11.663 1.00 24.55 30 LEU A O 1
ATOM 1228 N N . GLY B 1 51 ? -11.424 -13.032 -13.316 1.00 25.21 31 GLY A N 1
ATOM 1229 C CA . GLY B 1 51 ? -12.499 -12.091 -13.065 1.00 25.01 31 GLY A CA 1
ATOM 1230 C C . GLY B 1 51 ? -13.851 -12.748 -13.257 1.00 24.58 31 GLY A C 1
ATOM 1231 O O . GLY B 1 51 ? -14.753 -12.600 -12.427 1.00 27.74 31 GLY A O 1
ATOM 1235 N N . LEU B 1 52 ? -14.002 -13.475 -14.358 1.00 22.49 32 LEU A N 1
ATOM 1236 C CA . LEU B 1 52 ? -15.256 -14.182 -14.613 1.00 23.36 32 LEU A CA 1
ATOM 1237 C C . LEU B 1 52 ? -15.558 -15.237 -13.535 1.00 22.98 32 LEU A C 1
ATOM 1238 O O . LEU B 1 52 ? -16.709 -15.404 -13.118 1.00 25.25 32 LEU A O 1
ATOM 1254 N N . LEU B 1 53 ? -14.520 -15.934 -13.075 1.00 22.31 33 LEU A N 1
ATOM 1255 C CA . LEU B 1 53 ? -14.656 -16.882 -11.970 1.00 28.38 33 LEU A CA 1
ATOM 1256 C C . LEU B 1 53 ? -15.196 -16.174 -10.730 1.00 21.10 33 LEU A C 1
ATOM 1257 O O . LEU B 1 53 ? -16.163 -16.629 -10.105 1.00 21.62 33 LEU A O 1
ATOM 1273 N N . ILE B 1 54 ? -14.561 -15.063 -10.380 1.00 19.99 34 ILE A N 1
ATOM 1274 C CA . ILE B 1 54 ? -14.989 -14.270 -9.229 1.00 19.31 34 ILE A CA 1
ATOM 1275 C C . ILE B 1 54 ? -16.449 -13.830 -9.385 1.00 22.36 34 ILE A C 1
ATOM 1276 O O . ILE B 1 54 ? -17.256 -13.980 -8.460 1.00 20.32 34 ILE A O 1
ATOM 1292 N N . LYS B 1 55 ? -16.785 -13.310 -10.560 1.00 22.86 35 LYS A N 1
ATOM 1293 C CA . LYS B 1 55 ? -18.148 -12.869 -10.844 1.00 21.91 35 LYS A CA 1
ATOM 1294 C C . LYS B 1 55 ? -19.164 -13.996 -10.661 1.00 22.94 35 LYS A C 1
ATOM 1295 O O . LYS B 1 55 ? -20.177 -13.836 -9.970 1.00 25.59 35 LYS A O 1
ATOM 1314 N N . GLU B 1 56 ? -18.888 -15.141 -11.276 1.00 24.98 36 GLU A N 1
ATOM 1315 C CA . GLU B 1 56 ? -19.811 -16.269 -11.206 1.00 27.34 36 GLU A CA 1
ATOM 1316 C C . GLU B 1 56 ? -19.947 -16.803 -9.785 1.00 24.55 36 GLU A C 1
ATOM 1317 O O . GLU B 1 56 ? -21.050 -17.160 -9.353 1.00 25.57 36 GLU A O 1
ATOM 1329 N N . ARG B 1 57 ? -18.835 -16.866 -9.061 1.00 23.97 37 ARG A N 1
ATOM 1330 C CA . ARG B 1 57 ? -18.881 -17.303 -7.670 1.00 22.89 37 ARG A CA 1
ATOM 1331 C C . ARG B 1 57 ? -19.704 -16.330 -6.835 1.00 25.45 37 ARG A C 1
ATOM 1332 O O . ARG B 1 57 ? -20.505 -16.750 -5.999 1.00 23.48 37 ARG A O 1
ATOM 1353 N N . ARG B 1 58 ? -19.513 -15.034 -7.065 1.00 22.48 38 ARG A N 1
ATOM 1354 C CA . ARG B 1 58 ? -20.314 -14.025 -6.379 1.00 22.44 38 ARG A CA 1
ATOM 1355 C C . ARG B 1 58 ? -21.797 -14.229 -6.677 1.00 25.91 38 ARG A C 1
ATOM 1356 O O . ARG B 1 58 ? -22.627 -14.218 -5.767 1.00 26.21 38 ARG A O 1
ATOM 1377 N N . LYS B 1 59 ? -22.123 -14.410 -7.952 1.00 24.33 39 LYS A N 1
ATOM 1378 C CA . LYS B 1 59 ? -23.511 -14.620 -8.360 1.00 27.28 39 LYS A CA 1
ATOM 1379 C C . LYS B 1 59 ? -24.118 -15.891 -7.764 1.00 29.58 39 LYS A C 1
ATOM 1380 O O . LYS B 1 59 ? -25.276 -15.887 -7.345 1.00 30.32 39 LYS A O 1
ATOM 1399 N N . SER B 1 60 ? -23.346 -16.972 -7.723 1.00 27.69 40 SER A N 1
ATOM 1400 C CA . SER B 1 60 ? -23.843 -18.230 -7.167 1.00 31.72 40 SER A CA 1
ATOM 1401 C C . SER B 1 60 ? -24.178 -18.094 -5.683 1.00 35.60 40 SER A C 1
ATOM 1402 O O . SER B 1 60 ? -25.057 -18.788 -5.171 1.00 39.10 40 SER A O 1
ATOM 1410 N N . ALA B 1 61 ? -23.474 -17.199 -4.996 1.00 27.97 41 ALA A N 1
ATOM 1411 C CA . ALA B 1 61 ? -23.724 -16.946 -3.581 1.00 25.94 41 ALA A CA 1
ATOM 1412 C C . ALA B 1 61 ? -24.817 -15.896 -3.385 1.00 26.28 41 ALA A C 1
ATOM 1413 O O . ALA B 1 61 ? -25.069 -15.460 -2.262 1.00 27.21 41 ALA A O 1
ATOM 1420 N N . ALA B 1 62 ? -25.460 -15.497 -4.481 1.00 27.59 42 ALA A N 1
ATOM 1421 C CA . ALA B 1 62 ? -26.537 -14.509 -4.445 1.00 27.50 42 ALA A CA 1
ATOM 1422 C C . ALA B 1 62 ? -26.107 -13.216 -3.756 1.00 28.83 42 ALA A C 1
ATOM 1423 O O . ALA B 1 62 ? -26.849 -12.660 -2.945 1.00 31.82 42 ALA A O 1
ATOM 1430 N N . LEU B 1 63 ? -24.908 -12.745 -4.093 1.00 24.74 43 LEU A N 1
ATOM 1431 C CA . LEU B 1 63 ? -24.361 -11.516 -3.523 1.00 26.23 43 LEU A CA 1
ATOM 1432 C C . LEU B 1 63 ? -24.287 -10.395 -4.552 1.00 27.21 43 LEU A C 1
ATOM 1433 O O . LEU B 1 63 ? -23.823 -10.600 -5.672 1.00 30.02 43 LEU A O 1
ATOM 1449 N N . THR B 1 64 ? -24.753 -9.209 -4.170 1.00 26.79 44 THR A N 1
ATOM 1450 C CA . THR B 1 64 ? -24.565 -8.021 -4.993 1.00 24.71 44 THR A CA 1
ATOM 1451 C C . THR B 1 64 ? -23.099 -7.616 -4.924 1.00 23.97 44 THR A C 1
ATOM 1452 O O . THR B 1 64 ? -22.368 -8.069 -4.046 1.00 21.66 44 THR A O 1
ATOM 1463 N N . GLN B 1 65 ? -22.669 -6.766 -5.850 1.00 27.34 45 GLN A N 1
ATOM 1464 C CA . GLN B 1 65 ? -21.293 -6.284 -5.852 1.00 25.92 45 GLN A CA 1
ATOM 1465 C C . GLN B 1 65 ? -20.973 -5.487 -4.586 1.00 22.50 45 GLN A C 1
ATOM 1466 O O . GLN B 1 65 ? -19.872 -5.585 -4.043 1.00 22.88 45 GLN A O 1
ATOM 1480 N N . ASP B 1 66 ? -21.946 -4.715 -4.106 1.00 24.55 46 ASP A N 1
ATOM 1481 C CA . ASP B 1 66 ? -21.774 -3.939 -2.878 1.00 24.80 46 ASP A CA 1
ATOM 1482 C C . ASP B 1 66 ? -21.461 -4.839 -1.680 1.00 23.23 46 ASP A C 1
ATOM 1483 O O . ASP B 1 66 ? -20.470 -4.632 -0.966 1.00 29.20 46 ASP A O 1
ATOM 1492 N N . VAL B 1 67 ? -22.306 -5.843 -1.473 1.00 24.83 47 VAL A N 1
ATOM 1493 C CA . VAL B 1 67 ? -22.159 -6.756 -0.345 1.00 22.65 47 VAL A CA 1
ATOM 1494 C C . VAL B 1 67 ? -20.872 -7.572 -0.454 1.00 21.40 47 VAL A C 1
ATOM 1495 O O . VAL B 1 67 ? -20.137 -7.715 0.523 1.00 26.38 47 VAL A O 1
ATOM 1508 N N . ALA B 1 68 ? -20.598 -8.107 -1.643 1.00 21.63 48 ALA A N 1
ATOM 1509 C CA . ALA B 1 68 ? -19.374 -8.874 -1.864 1.00 19.29 48 ALA A CA 1
ATOM 1510 C C . ALA B 1 68 ? -18.144 -8.008 -1.597 1.00 18.69 48 ALA A C 1
ATOM 1511 O O . ALA B 1 68 ? -17.198 -8.435 -0.916 1.00 19.38 48 ALA A O 1
ATOM 1518 N N . ALA B 1 69 ? -18.166 -6.787 -2.119 1.00 18.96 49 ALA A N 1
ATOM 1519 C CA . ALA B 1 69 ? -17.069 -5.854 -1.904 1.00 18.76 49 ALA A CA 1
ATOM 1520 C C . ALA B 1 69 ? -16.879 -5.634 -0.409 1.00 18.89 49 ALA A C 1
ATOM 1521 O O . ALA B 1 69 ? -15.757 -5.701 0.098 1.00 22.76 49 ALA A O 1
ATOM 1528 N N . MET B 1 70 ? -17.980 -5.382 0.294 1.00 22.42 50 MET A N 1
ATOM 1529 C CA . MET B 1 70 ? -17.931 -5.237 1.748 1.00 21.96 50 MET A CA 1
ATOM 1530 C C . MET B 1 70 ? -17.322 -6.472 2.413 1.00 25.03 50 MET A C 1
ATOM 1531 O O . MET B 1 70 ? -16.460 -6.354 3.287 1.00 21.33 50 MET A O 1
ATOM 1545 N N . LEU B 1 71 ? -17.762 -7.656 1.993 1.00 23.40 51 LEU A N 1
ATOM 1546 C CA . LEU B 1 71 ? -17.251 -8.900 2.563 1.00 23.22 51 LEU A CA 1
ATOM 1547 C C . LEU B 1 71 ? -15.753 -9.050 2.329 1.00 27.51 51 LEU A C 1
ATOM 1548 O O . LEU B 1 71 ? -15.033 -9.540 3.200 1.00 26.69 51 LEU A O 1
ATOM 1564 N N . CYS B 1 72 ? -15.288 -8.635 1.159 1.00 21.71 52 CYS A N 1
ATOM 1565 C CA . CYS B 1 72 ? -13.875 -8.790 0.810 1.00 21.60 52 CYS A CA 1
ATOM 1566 C C . CYS B 1 72 ? -12.975 -7.652 1.291 1.00 29.94 52 CYS A C 1
ATOM 1567 O O . CYS B 1 72 ? -11.754 -7.724 1.149 1.00 27.98 52 CYS A O 1
ATOM 1575 N N . GLY B 1 73 ? -13.570 -6.604 1.851 1.00 20.21 53 GLY A N 1
ATOM 1576 C CA . GLY B 1 73 ? -12.800 -5.477 2.346 1.00 25.43 53 GLY A CA 1
ATOM 1577 C C . GLY B 1 73 ? -12.209 -4.635 1.232 1.00 25.80 53 GLY A C 1
ATOM 1578 O O . GLY B 1 73 ? -11.112 -4.091 1.367 1.00 23.06 53 GLY A O 1
ATOM 1582 N N . VAL B 1 74 ? -12.938 -4.534 0.125 1.00 18.57 54 VAL A N 1
ATOM 1583 C CA . VAL B 1 74 ? -12.557 -3.661 -0.979 1.00 18.76 54 VAL A CA 1
ATOM 1584 C C . VAL B 1 74 ? -13.742 -2.778 -1.351 1.00 23.78 54 VAL A C 1
ATOM 1585 O O . VAL B 1 74 ? -14.866 -3.033 -0.925 1.00 23.38 54 VAL A O 1
ATOM 1598 N N . THR B 1 75 ? -13.485 -1.726 -2.121 1.00 21.25 55 THR A N 1
ATOM 1599 C CA . THR B 1 75 ? -14.563 -0.896 -2.645 1.00 21.20 55 THR A CA 1
ATOM 1600 C C . THR B 1 75 ? -15.260 -1.628 -3.789 1.00 21.52 55 THR A C 1
ATOM 1601 O O . THR B 1 75 ? -14.686 -2.528 -4.398 1.00 21.47 55 THR A O 1
ATOM 1612 N N . LYS B 1 76 ? -16.497 -1.238 -4.073 1.00 22.59 56 LYS A N 1
ATOM 1613 C CA . LYS B 1 76 ? -17.254 -1.827 -5.172 1.00 21.58 56 LYS A CA 1
ATOM 1614 C C . LYS B 1 76 ? -16.514 -1.619 -6.489 1.00 24.08 56 LYS A C 1
ATOM 1615 O O . LYS B 1 76 ? -16.431 -2.523 -7.321 1.00 24.64 56 LYS A O 1
ATOM 1634 N N . LYS B 1 77 ? -15.979 -0.416 -6.661 1.00 22.81 57 LYS A N 1
ATOM 1635 C CA . LYS B 1 77 ? -15.231 -0.044 -7.858 1.00 25.91 57 LYS A CA 1
ATOM 1636 C C . LYS B 1 77 ? -14.088 -1.030 -8.126 1.00 22.30 57 LYS A C 1
ATOM 1637 O O . LYS B 1 77 ? -13.889 -1.487 -9.257 1.00 26.58 57 LYS A O 1
ATOM 1656 N N . THR B 1 78 ? -13.359 -1.372 -7.070 1.00 21.39 58 THR A N 1
ATOM 1657 C CA . THR B 1 78 ? -12.240 -2.304 -7.165 1.00 20.42 58 THR A CA 1
ATOM 1658 C C . THR B 1 78 ? -12.708 -3.703 -7.578 1.00 19.85 58 THR A C 1
ATOM 1659 O O . THR B 1 78 ? -12.113 -4.342 -8.458 1.00 26.66 58 THR A O 1
ATOM 1670 N N . LEU B 1 79 ? -13.782 -4.173 -6.949 1.00 20.21 59 LEU A N 1
ATOM 1671 C CA . LEU B 1 79 ? -14.331 -5.480 -7.281 1.00 18.84 59 LEU A CA 1
ATOM 1672 C C . LEU B 1 79 ? -14.766 -5.490 -8.742 1.00 20.98 59 LEU A C 1
ATOM 1673 O O . LEU B 1 79 ? -14.518 -6.455 -9.469 1.00 25.31 59 LEU A O 1
ATOM 1689 N N . ILE B 1 80 ? -15.407 -4.405 -9.168 1.00 21.06 60 ILE A N 1
ATOM 1690 C CA . ILE B 1 80 ? -15.841 -4.275 -10.554 1.00 22.12 60 ILE A CA 1
ATOM 1691 C C . ILE B 1 80 ? -14.636 -4.351 -11.485 1.00 25.87 60 ILE A C 1
ATOM 1692 O O . ILE B 1 80 ? -14.671 -5.069 -12.487 1.00 24.88 60 ILE A O 1
ATOM 1708 N N . ARG B 1 81 ? -13.579 -3.612 -11.159 1.00 25.37 61 ARG A N 1
ATOM 1709 C CA . ARG B 1 81 ? -12.336 -3.697 -11.927 1.00 25.88 61 ARG A CA 1
ATOM 1710 C C . ARG B 1 81 ? -11.858 -5.141 -12.044 1.00 25.89 61 ARG A C 1
ATOM 1711 O O . ARG B 1 81 ? -11.549 -5.613 -13.140 1.00 26.42 61 ARG A O 1
ATOM 1732 N N . VAL B 1 82 ? -11.791 -5.837 -10.917 1.00 21.18 62 VAL A N 1
ATOM 1733 C CA . VAL B 1 82 ? -11.321 -7.223 -10.921 1.00 19.55 62 VAL A CA 1
ATOM 1734 C C . VAL B 1 82 ? -12.219 -8.139 -11.763 1.00 21.77 62 VAL A C 1
ATOM 1735 O O . VAL B 1 82 ? -11.718 -8.956 -12.536 1.00 23.48 62 VAL A O 1
ATOM 1748 N N . GLU B 1 83 ? -13.532 -8.011 -11.616 1.00 22.28 63 GLU A N 1
ATOM 1749 C CA . GLU B 1 83 ? -14.455 -8.849 -12.382 1.00 20.84 63 GLU A CA 1
ATOM 1750 C C . GLU B 1 83 ? -14.347 -8.589 -13.886 1.00 26.47 63 GLU A C 1
ATOM 1751 O O . GLU B 1 83 ? -14.615 -9.480 -14.694 1.00 24.04 63 GLU A O 1
ATOM 1763 N N . LYS B 1 84 ? -13.948 -7.374 -14.253 1.00 23.94 64 LYS A N 1
ATOM 1764 C CA . LYS B 1 84 ? -13.806 -6.998 -15.659 1.00 29.66 64 LYS A CA 1
ATOM 1765 C C . LYS B 1 84 ? -12.423 -7.343 -16.208 1.00 27.31 64 LYS A C 1
ATOM 1766 O O . LYS B 1 84 ? -12.135 -7.094 -17.379 1.00 25.06 64 LYS A O 1
ATOM 1785 N N . GLY B 1 85 ? -11.574 -7.917 -15.364 1.00 22.39 65 GLY A N 1
ATOM 1786 C CA . GLY B 1 85 ? -10.238 -8.315 -15.771 1.00 30.95 65 GLY A CA 1
ATOM 1787 C C . GLY B 1 85 ? -9.268 -7.155 -15.900 1.00 32.65 65 GLY A C 1
ATOM 1788 O O . GLY B 1 85 ? -8.236 -7.276 -16.560 1.00 30.11 65 GLY A O 1
ATOM 1792 N N . GLU B 1 86 ? -9.587 -6.033 -15.263 1.00 22.65 66 GLU A N 1
ATOM 1793 C CA . GLU B 1 86 ? -8.704 -4.871 -15.277 1.00 28.14 66 GLU A CA 1
ATOM 1794 C C . GLU B 1 86 ? -7.641 -5.000 -14.188 1.00 29.21 66 GLU A C 1
ATOM 1795 O O . GLU B 1 86 ? -7.851 -5.679 -13.183 1.00 26.44 66 GLU A O 1
ATOM 1807 N N . ASP B 1 87 ? -6.502 -4.351 -14.397 1.00 25.14 67 ASP A N 1
ATOM 1808 C CA . ASP B 1 87 ? -5.325 -4.577 -13.563 1.00 24.36 67 ASP A CA 1
ATOM 1809 C C . ASP B 1 87 ? -5.459 -4.004 -12.155 1.00 32.10 67 ASP A C 1
ATOM 1810 O O . ASP B 1 87 ? -5.846 -2.850 -11.970 1.00 35.34 67 ASP A O 1
ATOM 1819 N N . VAL B 1 88 ? -5.137 -4.834 -11.169 1.00 26.32 68 VAL A N 1
ATOM 1820 C CA . VAL B 1 88 ? -5.036 -4.405 -9.781 1.00 22.32 68 VAL A CA 1
ATOM 1821 C C . VAL B 1 88 ? -3.854 -5.128 -9.151 1.00 24.10 68 VAL A C 1
ATOM 1822 O O . VAL B 1 88 ? -3.295 -6.048 -9.747 1.00 20.64 68 VAL A O 1
ATOM 1835 N N . TYR B 1 89 ? -3.466 -4.710 -7.952 1.00 27.14 69 TYR A N 1
ATOM 1836 C CA . TYR B 1 89 ? -2.427 -5.415 -7.214 1.00 24.64 69 TYR A CA 1
ATOM 1837 C C . TYR B 1 89 ? -2.912 -6.814 -6.831 1.00 21.97 69 TYR A C 1
ATOM 1838 O O . TYR B 1 89 ? -4.090 -7.014 -6.540 1.00 25.25 69 TYR A O 1
ATOM 1856 N N . ILE B 1 90 ? -1.994 -7.775 -6.844 1.00 23.16 70 ILE A N 1
ATOM 1857 C CA . ILE B 1 90 ? -2.312 -9.170 -6.542 1.00 20.26 70 ILE A CA 1
ATOM 1858 C C . ILE B 1 90 ? -2.932 -9.326 -5.145 1.00 17.32 70 ILE A C 1
ATOM 1859 O O . ILE B 1 90 ? -3.806 -10.179 -4.931 1.00 20.99 70 ILE A O 1
ATOM 1875 N N . SER B 1 91 ? -2.496 -8.494 -4.203 1.00 20.38 71 SER A N 1
ATOM 1876 C CA . SER B 1 91 ? -3.015 -8.549 -2.839 1.00 17.22 71 SER A CA 1
ATOM 1877 C C . SER B 1 91 ? -4.530 -8.331 -2.820 1.00 18.56 71 SER A C 1
ATOM 1878 O O . SER B 1 91 ? -5.262 -8.994 -2.073 1.00 19.50 71 SER A O 1
ATOM 1886 N N . THR B 1 92 ? -4.992 -7.411 -3.663 1.00 19.31 72 THR A N 1
ATOM 1887 C CA . THR B 1 92 ? -6.416 -7.118 -3.787 1.00 23.33 72 THR A CA 1
ATOM 1888 C C . THR B 1 92 ? -7.164 -8.358 -4.274 1.00 20.45 72 THR A C 1
ATOM 1889 O O . THR B 1 92 ? -8.222 -8.732 -3.739 1.00 18.62 72 THR A O 1
ATOM 1900 N N . VAL B 1 93 ? -6.597 -9.004 -5.287 1.00 19.15 73 VAL A N 1
ATOM 1901 C CA . VAL B 1 93 ? -7.185 -10.213 -5.837 1.00 15.56 73 VAL A CA 1
ATOM 1902 C C . VAL B 1 93 ? -7.264 -11.282 -4.758 1.00 15.30 73 VAL A C 1
ATOM 1903 O O . VAL B 1 93 ? -8.289 -11.944 -4.618 1.00 18.58 73 VAL A O 1
ATOM 1916 N N . PHE B 1 94 ? -6.195 -11.451 -3.987 1.00 15.26 74 PHE A N 1
ATOM 1917 C CA . PHE B 1 94 ? -6.234 -12.433 -2.902 1.00 15.28 74 PHE A CA 1
ATOM 1918 C C . PHE B 1 94 ? -7.266 -12.080 -1.828 1.00 17.34 74 PHE A C 1
ATOM 1919 O O . PHE B 1 94 ? -7.921 -12.972 -1.276 1.00 18.51 74 PHE A O 1
ATOM 1936 N N . LYS B 1 95 ? -7.414 -10.795 -1.527 1.00 22.66 75 LYS A N 1
ATOM 1937 C CA . LYS B 1 95 ? -8.463 -10.372 -0.600 1.00 20.25 75 LYS A CA 1
ATOM 1938 C C . LYS B 1 95 ? -9.834 -10.809 -1.115 1.00 20.68 75 LYS A C 1
ATOM 1939 O O . LYS B 1 95 ? -10.649 -11.376 -0.373 1.00 20.31 75 LYS A O 1
ATOM 1958 N N . ILE B 1 96 ? -10.073 -10.556 -2.399 1.00 15.87 76 ILE A N 1
ATOM 1959 C CA . ILE B 1 96 ? -11.342 -10.940 -3.021 1.00 18.60 76 ILE A CA 1
ATOM 1960 C C . ILE B 1 96 ? -11.547 -12.457 -3.068 1.00 15.97 76 ILE A C 1
ATOM 1961 O O . ILE B 1 96 ? -12.633 -12.946 -2.758 1.00 19.63 76 ILE A O 1
ATOM 1977 N N . LEU B 1 97 ? -10.514 -13.200 -3.452 1.00 16.76 77 LEU A N 1
ATOM 1978 C CA . LEU B 1 97 ? -10.609 -14.657 -3.479 1.00 16.14 77 LEU A CA 1
ATOM 1979 C C . LEU B 1 97 ? -10.879 -15.215 -2.086 1.00 16.49 77 LEU A C 1
ATOM 1980 O O . LEU B 1 97 ? -11.696 -16.121 -1.922 1.00 17.58 77 LEU A O 1
ATOM 1996 N N . ASP B 1 98 ? -10.187 -14.682 -1.087 1.00 19.50 78 ASP A N 1
ATOM 1997 C CA . ASP B 1 98 ? -10.384 -15.135 0.285 1.00 17.83 78 ASP A CA 1
ATOM 1998 C C . ASP B 1 98 ? -11.801 -14.826 0.758 1.00 17.23 78 ASP A C 1
ATOM 1999 O O . ASP B 1 98 ? -12.476 -15.686 1.321 1.00 19.46 78 ASP A O 1
ATOM 2008 N N . GLY B 1 99 ? -12.244 -13.594 0.527 1.00 18.80 79 GLY A N 1
ATOM 2009 C CA . GLY B 1 99 ? -13.560 -13.165 0.973 1.00 19.78 79 GLY A CA 1
ATOM 2010 C C . GLY B 1 99 ? -14.707 -13.959 0.372 1.00 17.86 79 GLY A C 1
ATOM 2011 O O . GLY B 1 99 ? -15.735 -14.161 1.022 1.00 19.48 79 GLY A O 1
ATOM 2015 N N . LEU B 1 100 ? -14.535 -14.411 -0.868 1.00 17.68 80 LEU A N 1
ATOM 2016 C CA . LEU B 1 100 ? -15.579 -15.159 -1.572 1.00 19.02 80 LEU A CA 1
ATOM 2017 C C . LEU B 1 100 ? -15.383 -16.672 -1.489 1.00 19.12 80 LEU A C 1
ATOM 2018 O O . LEU B 1 100 ? -16.154 -17.437 -2.070 1.00 20.01 80 LEU A O 1
ATOM 2034 N N . GLY B 1 101 ? -14.359 -17.104 -0.761 1.00 18.96 81 GLY A N 1
ATOM 2035 C CA . GLY B 1 101 ? -14.116 -18.522 -0.563 1.00 19.86 81 GLY A CA 1
ATOM 2036 C C . GLY B 1 101 ? -13.674 -19.233 -1.827 1.00 20.04 81 GLY A C 1
ATOM 2037 O O . GLY B 1 101 ? -14.014 -20.396 -2.045 1.00 21.16 81 GLY A O 1
ATOM 2041 N N . ILE B 1 102 ? -12.912 -18.528 -2.659 1.00 19.01 82 ILE A N 1
ATOM 2042 C CA . ILE B 1 102 ? -12.368 -19.104 -3.882 1.00 22.66 82 ILE A CA 1
ATOM 2043 C C . ILE B 1 102 ? -10.913 -19.487 -3.655 1.00 24.02 82 ILE A C 1
ATOM 2044 O O . ILE B 1 102 ? -10.080 -18.634 -3.353 1.00 28.40 82 ILE A O 1
ATOM 2060 N N . ASP B 1 103 ? -10.614 -20.774 -3.804 1.00 20.84 83 ASP A N 1
ATOM 2061 C CA . ASP B 1 103 ? -9.252 -21.273 -3.655 1.00 19.77 83 ASP A CA 1
ATOM 2062 C C . ASP B 1 103 ? -8.631 -21.494 -5.028 1.00 19.81 83 ASP A C 1
ATOM 2063 O O . ASP B 1 103 ? -9.271 -22.053 -5.915 1.00 22.66 83 ASP A O 1
ATOM 2072 N N . ILE B 1 104 ? -7.388 -21.051 -5.201 1.00 19.63 84 ILE A N 1
ATOM 2073 C CA . ILE B 1 104 ? -6.645 -21.331 -6.427 1.00 22.31 84 ILE A CA 1
ATOM 2074 C C . ILE B 1 104 ? -5.398 -22.147 -6.106 1.00 20.08 84 ILE A C 1
ATOM 2075 O O . ILE B 1 104 ? -4.760 -21.947 -5.071 1.00 23.91 84 ILE A O 1
ATOM 2091 N N . VAL B 1 105 ? -5.071 -23.076 -7.000 1.00 20.69 85 VAL A N 1
ATOM 2092 C CA . VAL B 1 105 ? -3.963 -24.000 -6.794 1.00 21.43 85 VAL A CA 1
ATOM 2093 C C . VAL B 1 105 ? -3.173 -24.179 -8.080 1.00 25.67 85 VAL A C 1
ATOM 2094 O O . VAL B 1 105 ? -3.641 -23.822 -9.162 1.00 23.69 85 VAL A O 1
ATOM 2107 N N . SER B 1 106 ? -1.976 -24.739 -7.956 1.00 22.47 86 SER A N 1
ATOM 2108 C CA . SER B 1 106 ? -1.174 -25.087 -9.120 1.00 28.52 86 SER A CA 1
ATOM 2109 C C . SER B 1 106 ? -1.795 -26.293 -9.815 1.00 29.49 86 SER A C 1
ATOM 2110 O O . SER B 1 106 ? -2.201 -27.252 -9.161 1.00 40.07 86 SER A O 1
ATOM 2118 N N . ALA B 1 107 ? -1.870 -26.240 -11.141 1.00 38.38 87 ALA A N 1
ATOM 2119 C CA . ALA B 1 10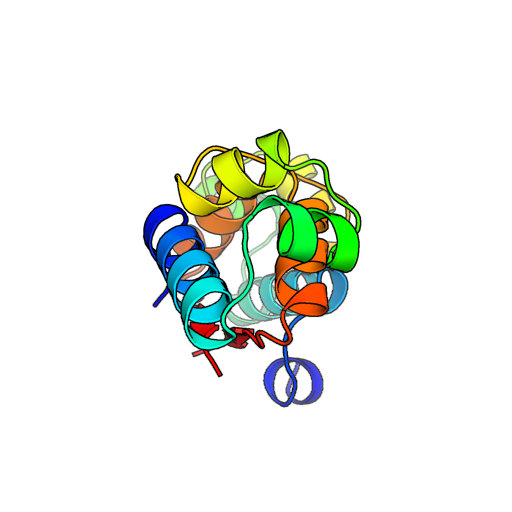7 ? -2.460 -27.325 -11.916 1.00 43.49 87 ALA A CA 1
ATOM 2120 C C . ALA B 1 107 ? -1.537 -28.539 -11.941 1.00 44.40 87 ALA A C 1
ATOM 2121 O O . ALA B 1 107 ? -0.372 -28.453 -11.551 1.00 47.33 87 ALA A O 1
#

Radius of gyration: 14.86 Å; Cα contacts (8 Å, |Δi|>4): 217; chains: 2; bounding box: 45×27×24 Å

B-factor: mean 37.93, std 17.7, range [15.26, 113.08]

Nearest PDB structures (foldseek):
  4pu7-assembly1_B  TM=1.016E+00  e=1.199E-09  Shewanella oneidensis MR-1
  4pu8-assembly1_B  TM=1.014E+00  e=1.270E-09  Shewanella oneidensis MR-1
  4pu8-assembly1_A  TM=1.013E+00  e=2.130E-09  Shewanella oneidensis MR-1
  4pu4-assembly1_C  TM=9.926E-01  e=6.345E-09  Shewanella oneidensis MR-1
  4pu4-assembly1_D  TM=9.894E-01  e=5.341E-09  Shewanella oneidensis MR-1

Sequence (135 aa):
PLNQQSLGLLIKERRKSAALTQDVAAMLCGVTKKTLIRVEKGEDVYISTVFKILDGLGIDIVSALETIMASPLNQQSLGLLIKERRKSAALTQDVAAMLCGVTKKTLIRVEKGEDVYISTVFKILDGLGIDIVSA

Organism: Shewanella oneidensis (strain ATCC 700550 / JCM 31522 / CIP 106686 / LMG 19005 / NCIMB 14063 / MR-1) (NCBI:txid211586)

Foldseek 3Di:
DDDLQVLLCVLVVLCVVVVHDLCRLCVQLVHHSVVNVCSNRSHDDDVVSSVSSCVSSVHDDDDD/DVVLVVDDHDLQSLLCVLVVLCVVVVHDLCRLCVLLVHHSVVNVCSNRSHDDDVVSSVSSCVSSVHDDDDD

InterPro domains:
  IPR001387 Cro/C1-type, helix-turn-helix domain [PF01381] (14-64)
  IPR001387 Cro/C1-type, helix-turn-helix domain [PS50943] (14-67)
  IPR001387 Cro/C1-type, helix-turn-helix domain [SM00530] (13-67)
  IPR001387 Cro/C1-type, helix-turn-helix domain [cd00093] (11-64)
  IPR010982 Lambda repressor-like, DNA-binding domain superfamily [G3DSA:1.10.260.40] (1-78)
  IPR010982 Lambda repressor-like, DNA-binding domain superfamily [SSF47413] (8-65)

Secondary structure (DSSP, 8-state):
-TTTTTS---HHHHHHHHHHHHHHTT--HHHHHHHHTS-HHHHHHHHTT---BHHHHHHHHHHTT--EEE-/---HHHHHHHHHHHHHHTT--HHHHHHHHTS-HHHHHHHHTT---BHHHHHHHHHHTT--EEE-

Solvent-accessible surface area: 7082 Å² total; per-residue (Å²): 124,31,74,26,106,37,6,0,110,28,0,84,92,80,14,128,81,58,94,41,84,46,76,62,0,4,147,111,8,54,20,88,86,150,31,0,51,84,6,9,142,11,75,46,13,100,7,30,20,3,25,95,0,4,117,32,30,60,7,70,9,31,12,76,69,160,105,21,68,82,52,72,11,73,28,102,15,5,1,79,0,0,77,56,58,18,114,94,57,93,41,83,46,73,61,0,3,143,106,9,51,23,90,85,151,33,0,49,88,6,10,142,12,75,46,14,98,7,36,22,3,28,103,0,5,120,30,28,60,5,71,8,41,36,80